Protein AF-A0A6I1NP82-F1 (afdb_monomer)

Radius of gyration: 46.39 Å; Cα contacts (8 Å, |Δi|>4): 138; chains: 1; bounding box: 68×29×127 Å

Nearest PDB structures (foldseek):
  3t4q-assembly1_A  TM=7.169E-01  e=9.293E-02  Arabidopsis thaliana
  7mjs-assembly1_L  TM=3.598E-01  e=6.626E-01  synthetic construct
  5hi5-assembly1_D  TM=3.467E-01  e=2.362E+00  Homo sapiens
  4hqq-assembly1_L  TM=3.456E-01  e=3.539E+00  Homo sapiens
  7yv7-assembly1_E  TM=3.474E-01  e=3.539E+00  Coxsackievirus A16

Foldseek 3Di:
DPDQCFKWKWKWWPLDPPDTDTPDTDPADADPDPDKDWDWDDDPSTTMIIIIGTGPSNCVVPVCVVVVVVVVVVVVVVVVVVVVVCVVVVVVVVVVVVVVVVVVVVVVVVVVVVVVVVVVVVVVVVPDDWDFDADPVRHTDDTD

Structure (mmCIF, N/CA/C/O backbone):
data_AF-A0A6I1NP82-F1
#
_entry.id   AF-A0A6I1NP82-F1
#
loop_
_atom_site.group_PDB
_atom_site.id
_atom_site.type_symbol
_atom_site.label_atom_id
_atom_site.label_alt_id
_atom_site.label_comp_id
_atom_site.label_asym_id
_atom_site.label_entity_id
_atom_site.label_seq_id
_atom_site.pdbx_PDB_ins_code
_atom_site.Cartn_x
_atom_site.Cartn_y
_atom_site.Cartn_z
_atom_site.occupancy
_atom_site.B_iso_or_equiv
_atom_site.auth_seq_id
_atom_site.auth_comp_id
_atom_site.auth_asym_id
_atom_site.auth_atom_id
_atom_site.pdbx_PDB_model_num
ATOM 1 N N . THR A 1 1 ? 22.311 19.711 -9.350 1.00 40.28 1 THR A N 1
ATOM 2 C CA . THR A 1 1 ? 21.740 18.415 -8.927 1.00 40.28 1 THR A CA 1
ATOM 3 C C . THR A 1 1 ? 21.888 17.487 -10.107 1.00 40.28 1 THR A C 1
ATOM 5 O O . THR A 1 1 ? 21.327 17.803 -11.147 1.00 40.28 1 THR A O 1
ATOM 8 N N . ALA A 1 2 ? 22.754 16.472 -10.028 1.00 44.34 2 ALA A N 1
ATOM 9 C CA . ALA A 1 2 ? 22.963 15.549 -11.144 1.00 44.34 2 ALA A CA 1
ATOM 10 C C . ALA A 1 2 ? 21.615 14.913 -11.504 1.00 44.34 2 ALA A C 1
ATOM 12 O O . ALA A 1 2 ? 20.909 14.458 -10.604 1.00 44.34 2 ALA A O 1
ATOM 13 N N . ALA A 1 3 ? 21.226 14.976 -12.778 1.00 54.34 3 ALA A N 1
ATOM 14 C CA . ALA A 1 3 ? 20.021 14.321 -13.255 1.00 54.34 3 ALA A CA 1
ATOM 15 C C . ALA A 1 3 ? 20.127 12.842 -12.873 1.00 54.34 3 ALA A C 1
ATOM 17 O O . ALA A 1 3 ? 21.075 12.166 -13.258 1.00 54.34 3 ALA A O 1
ATOM 18 N N . SER A 1 4 ? 19.226 12.370 -12.017 1.00 62.72 4 SER A N 1
ATOM 19 C CA . SER A 1 4 ? 19.204 10.972 -11.617 1.00 62.72 4 SER A CA 1
ATOM 20 C C . SER A 1 4 ? 18.904 10.157 -12.871 1.00 62.72 4 SER A C 1
ATOM 22 O O . SER A 1 4 ? 17.788 10.231 -13.389 1.00 62.72 4 SER A O 1
ATOM 24 N N . ASP A 1 5 ? 19.891 9.416 -13.374 1.00 76.25 5 ASP A N 1
ATOM 25 C CA . ASP A 1 5 ? 19.752 8.547 -14.545 1.00 76.25 5 ASP A CA 1
ATOM 26 C C . ASP A 1 5 ? 18.852 7.352 -14.199 1.00 76.25 5 ASP A C 1
ATOM 28 O O . ASP A 1 5 ? 19.289 6.227 -13.949 1.00 76.25 5 ASP A O 1
ATOM 32 N N . ASN A 1 6 ? 17.553 7.625 -14.130 1.00 82.88 6 ASN A N 1
ATOM 33 C CA . ASN A 1 6 ? 16.497 6.709 -13.714 1.00 82.88 6 ASN A CA 1
ATOM 34 C C . ASN A 1 6 ? 16.159 5.683 -14.809 1.00 82.88 6 ASN A C 1
ATOM 36 O O . ASN A 1 6 ? 15.628 4.608 -14.543 1.00 82.88 6 ASN A O 1
ATOM 40 N N . LEU A 1 7 ? 16.478 5.987 -16.061 1.00 86.50 7 LEU A N 1
ATOM 41 C CA . LEU A 1 7 ? 16.164 5.128 -17.192 1.00 86.50 7 LEU A CA 1
ATOM 42 C C . LEU A 1 7 ? 17.444 4.781 -17.925 1.00 86.50 7 LEU A C 1
ATOM 44 O O . LEU A 1 7 ? 18.258 5.656 -18.204 1.00 86.50 7 LEU A O 1
ATOM 48 N N . SER A 1 8 ? 17.597 3.502 -18.226 1.00 85.69 8 SER A N 1
ATOM 49 C CA . SER A 1 8 ? 18.592 3.008 -19.166 1.00 85.69 8 SER A CA 1
ATOM 50 C C . SER A 1 8 ? 17.962 2.923 -20.552 1.00 85.69 8 SER A C 1
ATOM 52 O O . SER A 1 8 ? 16.837 2.434 -20.700 1.00 85.69 8 SER A O 1
ATOM 54 N N . VAL A 1 9 ? 18.655 3.446 -21.556 1.00 87.00 9 VAL A N 1
ATOM 55 C CA . VAL A 1 9 ? 18.182 3.529 -22.937 1.00 87.00 9 VAL A CA 1
ATOM 56 C C . VAL A 1 9 ? 19.200 2.851 -23.835 1.00 87.00 9 VAL A C 1
ATOM 58 O O . VAL A 1 9 ? 20.385 3.175 -23.799 1.00 87.00 9 VAL A O 1
ATOM 61 N N . ARG A 1 10 ? 18.720 1.934 -24.669 1.00 87.81 10 ARG A N 1
ATOM 62 C CA . ARG A 1 10 ? 19.509 1.260 -25.694 1.00 87.81 10 ARG A CA 1
ATOM 63 C C . ARG A 1 10 ? 18.838 1.444 -27.046 1.00 87.81 10 ARG A C 1
ATOM 65 O O . ARG A 1 10 ? 17.637 1.214 -27.168 1.00 87.81 10 ARG A O 1
ATOM 72 N N . ILE A 1 11 ? 19.599 1.866 -28.047 1.00 87.00 11 ILE A N 1
ATOM 73 C CA . ILE A 1 11 ? 19.127 2.035 -29.424 1.00 87.00 11 ILE A CA 1
ATOM 74 C C . ILE A 1 11 ? 19.824 0.994 -30.289 1.00 87.00 11 ILE A C 1
ATOM 76 O O . ILE A 1 11 ? 21.053 0.922 -30.315 1.00 87.00 11 ILE A O 1
ATOM 80 N N . LEU A 1 12 ? 19.023 0.185 -30.970 1.00 86.25 12 LEU A N 1
ATOM 81 C CA . LEU A 1 12 ? 19.465 -0.868 -31.874 1.00 86.25 12 LEU A CA 1
ATOM 82 C C . LEU A 1 12 ? 19.080 -0.474 -33.297 1.00 86.25 12 LEU A C 1
ATOM 84 O O . LEU A 1 12 ? 17.931 -0.095 -33.524 1.00 86.25 12 LEU A O 1
ATOM 88 N N . ASP A 1 13 ? 20.014 -0.566 -34.236 1.00 84.56 13 ASP A N 1
ATOM 89 C CA . ASP A 1 13 ? 19.695 -0.521 -35.663 1.00 84.56 13 ASP A CA 1
ATOM 90 C C . ASP A 1 13 ? 19.218 -1.920 -36.096 1.00 84.56 13 ASP A C 1
ATOM 92 O O . ASP A 1 13 ? 19.911 -2.916 -35.879 1.00 84.56 13 ASP A O 1
ATOM 96 N N . LEU A 1 14 ? 18.003 -2.001 -36.638 1.00 80.38 14 LEU A N 1
ATOM 97 C CA . LEU A 1 14 ? 17.375 -3.217 -37.163 1.00 80.38 14 LEU A CA 1
ATOM 98 C C . LEU A 1 14 ? 17.435 -3.295 -38.695 1.00 80.38 14 LEU A C 1
ATOM 100 O O . LEU A 1 14 ? 16.871 -4.215 -39.281 1.00 80.38 14 LEU A O 1
ATOM 104 N N . SER A 1 15 ? 18.083 -2.337 -39.357 1.00 72.56 15 SER A N 1
ATOM 105 C CA . SER A 1 15 ? 18.060 -2.214 -40.822 1.00 72.56 15 SER A CA 1
ATOM 106 C C . SER A 1 15 ? 18.890 -3.283 -41.541 1.00 72.56 15 SER A C 1
ATOM 108 O O . SER A 1 15 ? 18.764 -3.440 -42.753 1.00 72.56 15 SER A O 1
ATOM 110 N N . VAL A 1 16 ? 19.746 -4.013 -40.818 1.00 67.50 16 VAL A N 1
ATOM 111 C CA . VAL A 1 16 ? 20.589 -5.089 -41.359 1.00 67.50 16 VAL A CA 1
ATOM 112 C C . VAL A 1 16 ? 20.087 -6.434 -40.834 1.00 67.50 16 VAL A C 1
ATOM 114 O O . VAL A 1 16 ? 20.178 -6.722 -39.639 1.00 67.50 16 VAL A O 1
ATOM 117 N N . GLU A 1 17 ? 19.570 -7.283 -41.728 1.00 59.75 17 GLU A N 1
ATOM 118 C CA . GLU A 1 17 ? 19.107 -8.626 -41.366 1.00 59.75 17 GLU A CA 1
ATOM 119 C C . GLU A 1 17 ? 20.240 -9.435 -40.711 1.00 59.75 17 GLU A C 1
ATOM 121 O O . GLU A 1 17 ? 21.270 -9.727 -41.317 1.00 59.75 17 GLU A O 1
ATOM 126 N N . GLY A 1 18 ? 20.046 -9.791 -39.438 1.00 63.28 18 GLY A N 1
ATOM 127 C CA . GLY A 1 18 ? 20.967 -10.635 -38.673 1.00 63.28 18 GLY A CA 1
ATOM 128 C C . GLY A 1 18 ? 22.050 -9.900 -37.873 1.00 63.28 18 GLY A C 1
ATO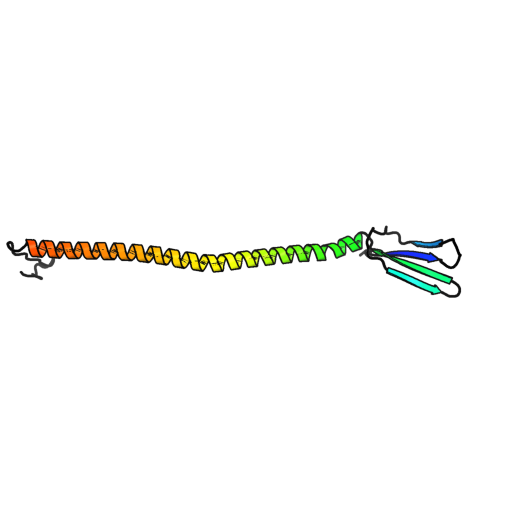M 129 O O . GLY A 1 18 ? 22.696 -10.544 -37.047 1.00 63.28 18 GLY A O 1
ATOM 130 N N . GLN A 1 19 ? 22.219 -8.580 -38.025 1.00 60.12 19 GLN A N 1
ATOM 131 C CA . GLN A 1 19 ? 23.171 -7.787 -37.231 1.00 60.12 19 GLN A CA 1
ATOM 132 C C . GLN A 1 19 ? 22.468 -6.601 -36.568 1.00 60.12 19 GLN A C 1
ATOM 134 O O . GLN A 1 19 ? 22.254 -5.559 -37.174 1.00 60.12 19 GLN A O 1
ATOM 139 N N . HIS A 1 20 ? 22.111 -6.777 -35.295 1.00 68.25 20 HIS A N 1
ATOM 140 C CA . HIS A 1 20 ? 21.557 -5.704 -34.474 1.00 68.25 20 HIS A CA 1
ATOM 141 C C . HIS A 1 20 ? 22.719 -4.863 -33.937 1.00 68.25 20 HIS A C 1
ATOM 143 O O . HIS A 1 20 ? 23.328 -5.221 -32.924 1.00 68.25 20 HIS A O 1
ATOM 149 N N . GLU A 1 21 ? 23.066 -3.779 -34.625 1.00 75.69 21 GLU A N 1
ATOM 150 C CA . GLU A 1 21 ? 24.152 -2.896 -34.195 1.00 75.69 21 GLU A CA 1
ATOM 151 C C . GLU A 1 21 ? 23.668 -1.982 -33.059 1.00 75.69 21 GLU A C 1
ATOM 153 O O . GLU A 1 21 ? 22.624 -1.331 -33.155 1.00 75.69 21 GLU A O 1
ATOM 158 N N . VAL A 1 22 ? 24.408 -1.953 -31.946 1.00 79.00 22 VAL A N 1
ATOM 159 C CA . VAL A 1 22 ? 24.109 -1.053 -30.824 1.00 79.00 22 VAL A CA 1
ATOM 160 C C . VAL A 1 22 ? 24.614 0.335 -31.186 1.00 79.00 22 VAL A C 1
ATOM 162 O O . VAL A 1 22 ? 25.806 0.607 -31.106 1.00 79.00 22 VAL A O 1
ATOM 165 N N . MET A 1 23 ? 23.695 1.219 -31.562 1.00 81.12 23 MET A N 1
ATOM 166 C CA . MET A 1 23 ? 24.026 2.597 -31.920 1.00 81.12 23 MET A CA 1
ATOM 167 C C . MET A 1 23 ? 24.231 3.474 -30.679 1.00 81.12 23 MET A C 1
ATOM 169 O O . MET A 1 23 ? 25.020 4.416 -30.694 1.00 81.12 23 MET A O 1
ATOM 173 N N . TYR A 1 24 ? 23.507 3.178 -29.598 1.00 83.81 24 TYR A N 1
ATOM 174 C CA . TYR A 1 24 ? 23.618 3.907 -28.340 1.00 83.81 24 TYR A CA 1
ATOM 175 C C . TYR A 1 24 ? 23.266 3.011 -27.156 1.00 83.81 24 TYR A C 1
ATOM 177 O O . TYR A 1 24 ? 22.288 2.262 -27.205 1.00 83.81 24 TYR A O 1
ATOM 185 N N . GLU A 1 25 ? 24.025 3.145 -26.075 1.00 84.19 25 GLU A N 1
ATOM 186 C CA . GLU A 1 25 ? 23.726 2.565 -24.772 1.00 84.19 25 GLU A CA 1
ATOM 187 C C . GLU A 1 25 ? 24.040 3.603 -23.693 1.00 84.19 25 GLU A C 1
ATOM 189 O O . GLU A 1 25 ? 25.104 4.227 -23.694 1.00 84.19 25 GLU A O 1
ATOM 194 N N . SER A 1 26 ? 23.083 3.831 -22.800 1.00 84.06 26 SER A N 1
ATOM 195 C CA . SER A 1 26 ? 23.270 4.715 -21.657 1.00 84.06 26 SER A CA 1
ATOM 196 C C . SER A 1 26 ? 24.271 4.116 -20.661 1.00 84.06 26 SER A C 1
ATOM 198 O O . SER A 1 26 ? 24.357 2.905 -20.484 1.00 84.06 26 SER A O 1
ATOM 200 N N . SER A 1 27 ? 25.019 4.972 -19.964 1.00 83.44 27 SER A N 1
ATOM 201 C CA . SER A 1 27 ? 26.069 4.560 -19.017 1.00 83.44 27 SER A CA 1
ATOM 202 C C . SER A 1 27 ? 25.539 3.879 -17.749 1.00 83.44 27 SER A C 1
ATOM 204 O O . SER A 1 27 ? 26.307 3.255 -17.014 1.00 83.44 27 SER A O 1
ATOM 206 N N . ASN A 1 28 ? 24.242 4.000 -17.461 1.00 82.88 28 ASN A N 1
ATOM 207 C CA . ASN A 1 28 ? 23.604 3.365 -16.319 1.00 82.88 28 ASN A CA 1
ATOM 208 C C . ASN A 1 28 ? 23.170 1.924 -16.654 1.00 82.88 28 ASN A C 1
ATOM 210 O O . ASN A 1 28 ? 22.421 1.698 -17.608 1.00 82.88 28 ASN A O 1
ATOM 214 N N . PRO A 1 29 ? 23.575 0.928 -15.847 1.00 81.50 29 PRO A N 1
ATOM 215 C CA . PRO A 1 29 ? 23.232 -0.454 -16.131 1.00 81.50 29 PRO A CA 1
ATOM 216 C C . PRO A 1 29 ? 21.714 -0.680 -15.996 1.00 81.50 29 PRO A C 1
ATOM 218 O O . PRO A 1 29 ? 21.105 -0.232 -15.011 1.00 81.50 29 PRO A O 1
ATOM 221 N N . PRO A 1 30 ? 21.086 -1.395 -16.947 1.00 82.88 30 PRO A N 1
ATOM 222 C CA . PRO A 1 30 ? 19.685 -1.777 -16.844 1.00 82.88 30 PRO A CA 1
ATOM 223 C C . PRO A 1 30 ? 19.489 -2.779 -15.706 1.00 82.88 30 PRO A C 1
ATOM 225 O O . PRO A 1 30 ? 20.260 -3.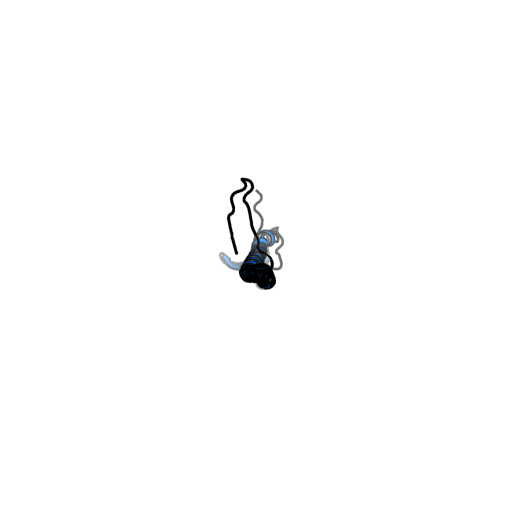729 -15.558 1.00 82.88 30 PRO A O 1
ATOM 228 N N . VAL A 1 31 ? 18.406 -2.635 -14.941 1.00 85.38 31 VAL A N 1
ATOM 229 C CA . VAL A 1 31 ? 18.016 -3.653 -13.956 1.00 85.38 31 VAL A CA 1
ATOM 230 C C . VAL A 1 31 ? 17.122 -4.710 -14.609 1.00 85.38 31 VAL A C 1
ATOM 232 O O . VAL A 1 31 ? 16.395 -4.461 -15.581 1.00 85.38 31 VAL A O 1
ATOM 235 N N . THR A 1 32 ? 17.189 -5.939 -14.101 1.00 79.56 32 THR A N 1
ATOM 236 C CA . THR A 1 32 ? 16.233 -7.003 -14.407 1.00 79.56 32 THR A CA 1
ATOM 237 C C . THR A 1 32 ? 14.867 -6.632 -13.827 1.00 79.56 32 THR A C 1
ATOM 239 O O . THR A 1 32 ? 14.626 -6.694 -12.626 1.00 79.56 32 THR A O 1
ATOM 242 N N . SER A 1 33 ? 13.960 -6.189 -14.692 1.00 79.62 33 SER A N 1
ATOM 243 C CA . SER A 1 33 ? 12.587 -5.841 -14.336 1.00 79.62 33 SER A CA 1
ATOM 244 C C . SER A 1 33 ? 11.655 -6.251 -15.469 1.00 79.62 33 SER A C 1
ATOM 246 O O . SER A 1 33 ? 12.048 -6.228 -16.634 1.00 79.62 33 SER A O 1
ATOM 248 N N . HIS A 1 34 ? 10.412 -6.588 -15.127 1.00 81.31 34 HIS A N 1
ATOM 249 C CA . HIS A 1 34 ? 9.341 -6.791 -16.106 1.00 81.31 34 HIS A CA 1
ATOM 250 C C . HIS A 1 34 ? 8.914 -5.480 -16.783 1.00 81.31 34 HIS A C 1
ATOM 252 O O . HIS A 1 34 ? 8.257 -5.504 -17.821 1.00 81.31 34 HIS A O 1
ATOM 258 N N . LEU A 1 35 ? 9.290 -4.332 -16.210 1.00 81.56 35 LEU A N 1
ATOM 259 C CA . LEU A 1 35 ? 9.048 -3.026 -16.802 1.00 81.56 35 LEU A CA 1
ATOM 260 C C . LEU A 1 35 ? 10.050 -2.795 -17.934 1.00 81.56 35 LEU A C 1
ATOM 262 O O . LEU A 1 35 ? 11.244 -2.612 -17.704 1.00 81.56 35 LEU A O 1
ATOM 266 N N . SER A 1 36 ? 9.552 -2.794 -19.164 1.00 85.31 36 SER A N 1
ATOM 267 C CA . SER A 1 36 ? 10.310 -2.395 -20.344 1.00 85.31 36 SER A CA 1
ATOM 268 C C . SER A 1 36 ? 9.380 -1.683 -21.317 1.00 85.31 36 SER A C 1
ATOM 270 O O . SER A 1 36 ? 8.207 -2.033 -21.435 1.00 85.31 36 SER A O 1
ATOM 272 N N . ALA A 1 37 ? 9.895 -0.663 -21.994 1.00 85.88 37 ALA A N 1
ATOM 273 C CA . ALA A 1 37 ? 9.196 -0.007 -23.086 1.00 85.88 37 ALA A CA 1
ATOM 274 C C . ALA A 1 37 ? 10.075 -0.108 -24.328 1.00 85.88 37 ALA A C 1
ATOM 276 O O . ALA A 1 37 ? 11.215 0.352 -24.325 1.00 85.88 37 ALA A O 1
ATOM 277 N N . SER A 1 38 ? 9.555 -0.727 -25.384 1.00 88.19 38 SER A N 1
ATOM 278 C CA . SER A 1 38 ? 10.232 -0.793 -26.674 1.00 88.19 38 SER A CA 1
ATOM 279 C C . SER A 1 38 ? 9.424 -0.025 -27.703 1.00 88.19 38 SER A C 1
ATOM 281 O O . SER A 1 38 ? 8.206 -0.187 -27.790 1.00 88.19 38 SER A O 1
ATOM 283 N N . ARG A 1 39 ? 10.097 0.823 -28.477 1.00 88.06 39 ARG A N 1
ATOM 284 C CA . ARG A 1 39 ? 9.483 1.567 -29.569 1.00 88.06 39 ARG A CA 1
ATOM 285 C C . ARG A 1 39 ? 10.317 1.420 -30.828 1.00 88.06 39 ARG A C 1
ATOM 287 O O . ARG A 1 39 ? 11.527 1.618 -30.793 1.00 88.06 39 ARG A O 1
ATOM 294 N N . LEU A 1 40 ? 9.644 1.110 -31.930 1.00 89.00 40 LEU A N 1
ATOM 295 C CA . LEU A 1 40 ? 10.232 1.161 -33.261 1.00 89.00 40 LEU A CA 1
ATOM 296 C C . LEU A 1 40 ? 10.138 2.592 -33.790 1.00 89.00 40 LEU A C 1
ATOM 298 O O . LEU A 1 40 ? 9.072 3.210 -33.749 1.00 89.00 40 LEU A O 1
ATOM 302 N N . LEU A 1 41 ? 11.260 3.122 -34.252 1.00 86.62 41 LEU A N 1
ATOM 303 C CA . LEU A 1 41 ? 11.390 4.429 -34.865 1.00 86.62 41 LEU A CA 1
ATOM 304 C C . LEU A 1 41 ? 11.904 4.241 -36.291 1.00 86.62 41 LEU A C 1
ATOM 306 O O . LEU A 1 41 ? 13.016 3.768 -36.500 1.00 86.62 41 LEU A O 1
ATOM 310 N N . ARG A 1 42 ? 11.082 4.631 -37.266 1.00 85.94 42 ARG A N 1
ATOM 311 C CA . ARG A 1 42 ? 11.452 4.679 -38.683 1.00 85.94 42 ARG A CA 1
ATOM 312 C C . ARG A 1 42 ? 12.112 6.028 -38.955 1.00 85.94 42 ARG A C 1
ATOM 314 O O . ARG A 1 42 ? 11.432 7.051 -38.867 1.00 85.94 42 ARG A O 1
ATOM 321 N N . LEU A 1 43 ? 13.410 6.050 -39.236 1.00 82.12 43 LEU A N 1
ATOM 322 C CA . LEU A 1 43 ? 14.126 7.268 -39.619 1.00 82.12 43 LEU A CA 1
ATOM 323 C C . LEU A 1 43 ? 14.735 7.056 -41.002 1.00 82.12 43 LEU A C 1
ATOM 325 O O . LEU A 1 43 ? 15.656 6.259 -41.158 1.00 82.12 43 LEU A O 1
ATOM 329 N N . ALA A 1 44 ? 14.231 7.799 -41.991 1.00 84.81 44 ALA A N 1
ATOM 330 C CA . ALA A 1 44 ? 14.588 7.620 -43.399 1.00 84.81 44 ALA A CA 1
ATOM 331 C C . ALA A 1 44 ? 14.412 6.148 -43.833 1.00 84.81 44 ALA A C 1
ATOM 333 O O . ALA A 1 44 ? 13.326 5.600 -43.648 1.00 84.81 44 ALA A O 1
ATOM 334 N N . ASP A 1 45 ? 15.468 5.519 -44.349 1.00 82.00 45 ASP A N 1
ATOM 335 C CA . ASP A 1 45 ? 15.477 4.118 -44.798 1.00 82.00 45 ASP A CA 1
ATOM 336 C C . ASP A 1 45 ? 15.869 3.122 -43.694 1.00 82.00 45 ASP A C 1
ATOM 338 O O . ASP A 1 45 ? 16.221 1.980 -43.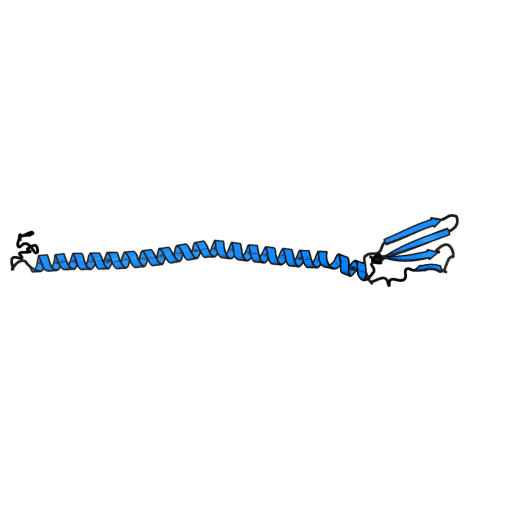988 1.00 82.00 45 ASP A O 1
ATOM 342 N N . ARG A 1 46 ? 15.865 3.548 -42.423 1.00 81.81 46 ARG A N 1
ATOM 343 C CA . ARG A 1 46 ? 16.338 2.727 -41.306 1.00 81.81 46 ARG A CA 1
ATOM 344 C C . ARG A 1 46 ? 15.303 2.514 -40.213 1.00 81.81 46 ARG A C 1
ATOM 346 O O . ARG A 1 46 ? 14.556 3.422 -39.828 1.00 81.81 46 ARG A O 1
ATOM 353 N N . ASP A 1 47 ? 15.328 1.300 -39.679 1.00 85.00 47 ASP A N 1
ATOM 354 C CA . ASP A 1 47 ? 14.461 0.837 -38.605 1.00 85.00 47 ASP A CA 1
ATOM 355 C C . ASP A 1 47 ? 15.264 0.804 -37.316 1.00 85.00 47 ASP A C 1
ATOM 357 O O . ASP A 1 47 ? 16.136 -0.037 -37.139 1.00 85.00 47 ASP A O 1
ATOM 361 N N . TYR A 1 48 ? 14.957 1.701 -36.388 1.00 86.50 48 TYR A N 1
ATOM 362 C CA . TYR A 1 48 ? 15.600 1.727 -35.082 1.00 86.50 48 TYR A CA 1
ATOM 363 C C . TYR A 1 48 ? 14.668 1.173 -34.018 1.00 86.50 48 TYR A C 1
ATOM 365 O O . TYR A 1 48 ? 13.502 1.556 -33.932 1.00 86.50 48 TYR A O 1
ATOM 373 N N . GLN A 1 49 ? 15.182 0.316 -33.145 1.00 88.12 49 GLN A N 1
ATOM 374 C CA . GLN A 1 49 ? 14.484 -0.090 -31.936 1.00 88.12 49 GLN A CA 1
ATOM 375 C C . GLN A 1 49 ? 15.082 0.624 -30.734 1.00 88.12 49 GLN A C 1
ATOM 377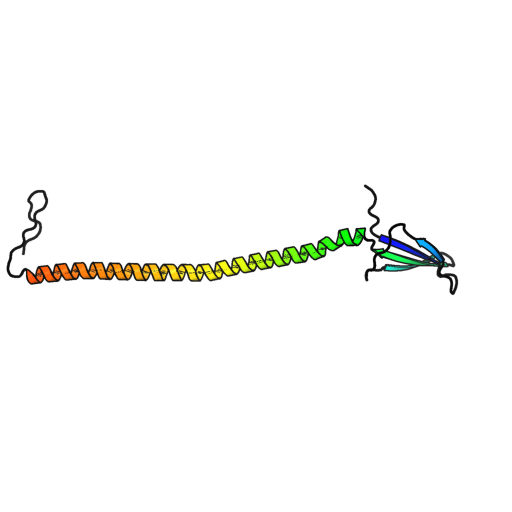 O O . GLN A 1 49 ? 16.215 0.372 -30.332 1.00 88.12 49 GLN A O 1
ATOM 382 N N . VAL A 1 50 ? 14.282 1.488 -30.120 1.00 88.94 50 VAL A N 1
ATOM 383 C CA . VAL A 1 50 ? 14.615 2.119 -28.848 1.00 88.94 50 VAL A CA 1
ATOM 384 C C . VAL A 1 50 ? 14.038 1.257 -27.735 1.00 88.94 50 VAL A C 1
ATOM 386 O O . VAL A 1 50 ? 12.826 1.059 -27.648 1.00 88.94 50 VAL A O 1
ATOM 389 N N . GLN A 1 51 ? 14.910 0.721 -26.893 1.00 87.50 51 GLN A N 1
ATOM 390 C CA . GLN A 1 51 ? 14.566 -0.042 -25.703 1.00 87.50 51 GLN A CA 1
ATOM 391 C C . GLN A 1 51 ? 14.860 0.805 -24.469 1.00 87.50 51 GLN A C 1
ATOM 393 O O . GLN A 1 51 ? 15.981 1.266 -24.267 1.00 87.50 51 GLN A O 1
ATOM 398 N N . ILE A 1 52 ? 13.849 0.997 -23.631 1.00 88.00 52 ILE A N 1
ATOM 399 C CA . ILE A 1 52 ? 13.943 1.731 -22.374 1.00 88.00 52 ILE A CA 1
ATOM 400 C C . ILE A 1 52 ? 13.694 0.742 -21.241 1.00 88.00 52 ILE A C 1
ATOM 402 O O . ILE A 1 52 ? 12.669 0.052 -21.211 1.00 88.00 52 ILE A O 1
ATOM 406 N N . ARG A 1 53 ? 14.637 0.671 -20.305 1.00 88.69 53 ARG A N 1
ATOM 407 C CA . ARG A 1 53 ? 14.583 -0.198 -19.126 1.00 88.69 53 ARG A CA 1
ATOM 408 C C . ARG A 1 53 ? 14.859 0.618 -17.862 1.00 88.69 53 ARG A C 1
ATOM 410 O O . ARG A 1 53 ? 15.632 1.574 -17.920 1.00 88.69 53 ARG A O 1
ATOM 417 N N . PRO A 1 54 ? 14.259 0.277 -16.714 1.00 89.19 54 PRO A N 1
ATOM 418 C CA . PRO A 1 54 ? 14.526 0.981 -15.468 1.00 89.19 54 PRO A CA 1
ATOM 419 C C . PRO A 1 54 ? 15.968 0.748 -15.007 1.00 89.19 54 PRO A C 1
ATOM 421 O O . PRO A 1 54 ? 16.500 -0.360 -15.123 1.00 89.19 54 PRO A O 1
ATOM 424 N N . SER A 1 55 ? 16.580 1.790 -14.450 1.00 87.44 55 SER A N 1
ATOM 425 C CA . SER A 1 55 ? 17.861 1.689 -13.752 1.00 87.44 55 SER A CA 1
ATOM 426 C C . SER A 1 55 ? 17.659 1.381 -12.262 1.00 87.44 55 SER A C 1
ATOM 428 O O . SER A 1 55 ? 16.540 1.415 -11.735 1.00 87.44 55 SER A O 1
ATOM 430 N N . ALA A 1 56 ? 18.756 1.117 -11.547 1.00 83.75 56 ALA A N 1
ATOM 431 C CA . ALA A 1 56 ? 18.719 0.907 -10.098 1.00 83.75 56 ALA A CA 1
ATOM 432 C C . ALA A 1 56 ? 18.190 2.139 -9.342 1.00 83.75 56 ALA A C 1
ATOM 434 O O . ALA A 1 56 ? 17.461 1.992 -8.360 1.00 83.75 56 ALA A O 1
ATOM 435 N N . ALA A 1 57 ? 18.488 3.348 -9.834 1.00 83.50 57 ALA A N 1
ATOM 436 C CA . ALA A 1 57 ? 18.010 4.597 -9.246 1.00 83.50 57 ALA A CA 1
ATOM 437 C C . ALA A 1 57 ? 16.480 4.725 -9.326 1.00 83.50 57 ALA A C 1
ATOM 439 O O . ALA A 1 57 ? 15.844 5.130 -8.353 1.00 83.50 57 ALA A O 1
ATOM 440 N N . PHE A 1 58 ? 15.870 4.295 -10.436 1.00 83.62 58 PHE A N 1
ATOM 441 C CA . PHE A 1 58 ? 14.413 4.306 -10.592 1.00 83.62 58 PHE A CA 1
ATOM 442 C C . PHE A 1 58 ? 13.716 3.325 -9.660 1.00 83.62 58 PHE A C 1
ATOM 444 O O . PHE A 1 58 ? 12.717 3.680 -9.035 1.00 83.62 58 PHE A O 1
ATOM 451 N N . LEU A 1 59 ? 14.251 2.109 -9.514 1.00 81.38 59 LEU A N 1
ATOM 452 C CA . LEU A 1 59 ? 13.691 1.161 -8.554 1.00 81.38 59 LEU A CA 1
ATOM 453 C C . LEU A 1 59 ? 13.823 1.684 -7.126 1.00 81.38 59 LEU A C 1
ATOM 455 O O . LEU A 1 59 ? 12.860 1.600 -6.376 1.00 81.38 59 LEU A O 1
ATOM 459 N N . HIS A 1 60 ? 14.952 2.289 -6.754 1.00 80.44 60 HIS A N 1
ATOM 460 C CA . HIS A 1 60 ? 15.097 2.858 -5.416 1.00 80.44 60 HIS A CA 1
ATOM 461 C C . HIS A 1 60 ? 14.130 4.028 -5.171 1.00 80.44 60 HIS A C 1
ATOM 463 O O . HIS A 1 60 ? 13.501 4.090 -4.117 1.00 80.44 60 HIS A O 1
ATOM 469 N N . ALA A 1 61 ? 13.927 4.906 -6.155 1.00 78.31 61 ALA A N 1
ATOM 470 C CA . ALA A 1 61 ? 12.970 6.005 -6.040 1.00 78.31 61 ALA A CA 1
ATOM 471 C C . ALA A 1 61 ? 11.509 5.521 -5.954 1.00 78.31 61 ALA A C 1
ATOM 473 O O . ALA A 1 61 ? 10.714 6.104 -5.220 1.00 78.31 61 ALA A O 1
ATOM 474 N N . ASN A 1 62 ? 11.154 4.445 -6.667 1.00 76.88 62 ASN A N 1
ATOM 475 C CA . ASN A 1 62 ? 9.769 3.977 -6.776 1.00 76.88 62 ASN A CA 1
ATOM 476 C C . ASN A 1 62 ? 9.400 2.841 -5.794 1.00 76.88 62 ASN A C 1
ATOM 478 O O . ASN A 1 62 ? 8.221 2.655 -5.498 1.00 76.88 62 ASN A O 1
ATOM 482 N N . HIS A 1 63 ? 10.363 2.078 -5.251 1.00 73.19 63 HIS A N 1
ATOM 483 C CA . HIS A 1 63 ? 10.073 0.983 -4.304 1.00 73.19 63 HIS A CA 1
ATOM 484 C C . HIS A 1 63 ? 9.464 1.487 -2.987 1.00 73.19 63 HIS A C 1
ATOM 486 O O . HIS A 1 63 ? 8.638 0.800 -2.384 1.00 73.19 63 HIS A O 1
ATOM 492 N N . SER A 1 64 ? 9.820 2.708 -2.575 1.00 66.88 64 SER A N 1
ATOM 493 C CA . SER A 1 64 ? 9.314 3.349 -1.360 1.00 66.88 64 SER A CA 1
ATOM 494 C C . SER A 1 64 ? 7.789 3.464 -1.361 1.00 66.88 64 SER A C 1
ATOM 496 O O . SER A 1 64 ? 7.172 3.386 -0.301 1.00 66.88 64 SER A O 1
ATOM 498 N N . SER A 1 65 ? 7.159 3.580 -2.533 1.00 74.00 65 SER A N 1
ATOM 499 C CA . SER A 1 65 ? 5.703 3.689 -2.653 1.00 74.00 65 SER A CA 1
ATOM 500 C C . SER A 1 65 ? 4.976 2.407 -2.237 1.00 74.00 65 SER A C 1
ATOM 502 O O . SER A 1 65 ? 3.990 2.486 -1.510 1.00 74.00 65 SER A O 1
ATOM 504 N N . LEU A 1 66 ? 5.465 1.224 -2.633 1.00 75.19 66 LEU A N 1
ATOM 505 C CA . LEU A 1 66 ? 4.824 -0.052 -2.276 1.00 75.19 66 LEU A CA 1
ATOM 506 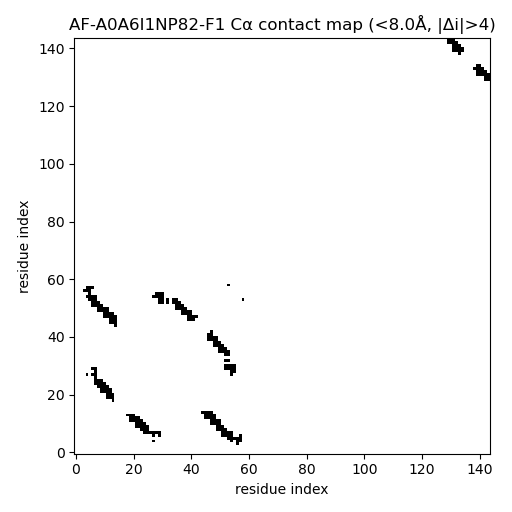C C . LEU A 1 66 ? 5.019 -0.387 -0.794 1.00 75.19 66 LEU A C 1
ATOM 508 O O . LEU A 1 66 ? 4.058 -0.738 -0.110 1.00 75.19 66 LEU A O 1
ATOM 512 N N . THR A 1 67 ? 6.238 -0.221 -0.276 1.00 82.00 67 THR A N 1
ATOM 513 C CA . THR A 1 67 ? 6.533 -0.450 1.147 1.00 82.00 67 THR A CA 1
ATOM 514 C C . THR A 1 67 ? 5.741 0.509 2.037 1.00 82.00 67 THR A C 1
ATOM 516 O O . THR A 1 67 ? 5.177 0.089 3.046 1.00 82.00 67 THR A O 1
ATOM 519 N N . SER A 1 68 ? 5.626 1.781 1.638 1.00 82.81 68 SER A N 1
ATOM 520 C CA . SER A 1 68 ? 4.839 2.785 2.365 1.00 82.81 68 SER A CA 1
ATOM 521 C C . SER A 1 68 ? 3.355 2.414 2.445 1.00 82.81 68 SER A C 1
ATOM 523 O O . SER A 1 68 ? 2.768 2.495 3.522 1.00 82.81 68 SER A O 1
ATOM 525 N N . LEU A 1 69 ? 2.757 1.916 1.355 1.00 89.06 69 LEU A N 1
ATOM 526 C CA . LEU A 1 69 ? 1.361 1.458 1.357 1.00 89.06 69 LEU A CA 1
ATOM 527 C C . LEU A 1 69 ? 1.127 0.295 2.334 1.00 89.06 69 LEU A C 1
ATOM 529 O O . LEU A 1 69 ? 0.131 0.296 3.058 1.00 89.06 69 LEU A O 1
ATOM 533 N N . VAL A 1 70 ? 2.050 -0.669 2.401 1.00 92.50 70 VAL A N 1
ATOM 534 C CA . VAL A 1 70 ? 1.964 -1.803 3.341 1.00 92.50 70 VAL A CA 1
ATOM 535 C C . VAL A 1 70 ? 2.123 -1.339 4.793 1.00 92.50 70 VAL A C 1
ATOM 537 O O . VAL A 1 70 ? 1.363 -1.762 5.668 1.00 92.50 70 VAL A O 1
ATOM 540 N N . ILE A 1 71 ? 3.067 -0.432 5.063 1.00 93.25 71 ILE A N 1
ATOM 541 C CA . ILE A 1 71 ? 3.260 0.147 6.400 1.00 93.25 71 ILE A CA 1
ATOM 542 C C . ILE A 1 71 ? 2.007 0.921 6.825 1.00 93.25 71 ILE A C 1
ATOM 544 O O . ILE A 1 71 ? 1.498 0.708 7.924 1.00 93.25 71 ILE A O 1
ATOM 548 N N . LEU A 1 72 ? 1.455 1.759 5.947 1.00 94.88 72 LEU A N 1
ATOM 549 C CA . LEU A 1 72 ? 0.256 2.541 6.239 1.00 94.88 72 LEU A CA 1
ATOM 550 C C . LEU A 1 72 ? -0.966 1.645 6.479 1.00 94.88 72 LEU A C 1
ATOM 552 O O . LEU A 1 72 ? -1.696 1.849 7.447 1.00 94.88 72 LEU A O 1
ATOM 556 N N . GLY A 1 73 ? -1.174 0.629 5.638 1.00 96.31 73 GLY A N 1
ATOM 557 C CA . GLY A 1 73 ? -2.280 -0.318 5.782 1.00 96.31 73 GLY A CA 1
ATOM 558 C C . GLY A 1 73 ? -2.185 -1.162 7.056 1.00 96.31 73 GLY A C 1
ATOM 559 O O . GLY A 1 73 ? -3.192 -1.364 7.740 1.00 96.31 73 GLY A O 1
ATOM 560 N N . SER A 1 74 ? -0.980 -1.613 7.418 1.00 97.12 74 SER A N 1
ATOM 561 C CA . SER A 1 74 ? -0.761 -2.364 8.660 1.00 97.12 74 SER A CA 1
ATOM 562 C C . SER A 1 74 ? -0.972 -1.490 9.899 1.00 97.12 74 SER A C 1
ATOM 564 O O . SER A 1 74 ? -1.684 -1.901 10.816 1.00 97.12 74 SER A O 1
ATOM 566 N N . LEU A 1 75 ? -0.462 -0.254 9.895 1.00 98.00 75 LEU A N 1
ATOM 567 C CA . LEU A 1 75 ? -0.694 0.717 10.964 1.00 98.00 75 LEU A CA 1
ATOM 568 C C . LEU A 1 75 ? -2.187 1.034 11.122 1.00 98.00 75 LEU A C 1
ATOM 570 O O . LEU A 1 75 ? -2.706 1.001 12.237 1.00 98.00 75 LEU A O 1
ATOM 574 N N . LEU A 1 76 ? -2.898 1.280 10.018 1.00 98.00 76 LEU A N 1
ATOM 575 C CA . LEU A 1 76 ? -4.338 1.540 10.037 1.00 98.00 76 LEU A CA 1
ATOM 576 C C . LEU A 1 76 ? -5.122 0.345 10.598 1.00 98.00 76 LEU A C 1
ATOM 578 O O . LEU A 1 76 ? -6.024 0.527 11.414 1.00 98.00 76 LEU A O 1
ATOM 582 N N . SER A 1 77 ? -4.749 -0.875 10.210 1.00 98.31 77 SER A N 1
ATOM 583 C CA . SER A 1 77 ? -5.375 -2.105 10.709 1.00 98.31 77 SER A CA 1
ATOM 584 C C . SER A 1 77 ? -5.134 -2.304 12.208 1.00 98.31 77 SER A C 1
ATOM 586 O O . SER A 1 77 ? -6.050 -2.699 12.928 1.00 98.31 77 SER A O 1
ATOM 588 N N . LEU A 1 78 ? -3.933 -1.987 12.705 1.00 97.88 78 LEU A N 1
ATOM 589 C CA . LEU A 1 78 ? -3.619 -2.019 14.136 1.00 97.88 78 LEU A CA 1
ATOM 590 C C . LEU A 1 78 ? -4.425 -0.984 14.922 1.00 97.88 78 LEU A C 1
ATOM 592 O O . LEU A 1 78 ? -4.980 -1.318 15.966 1.00 97.88 78 LEU A O 1
ATOM 596 N N . LEU A 1 79 ? -4.533 0.246 14.415 1.00 97.88 79 LEU A N 1
ATOM 597 C CA . LEU A 1 79 ? -5.343 1.294 15.039 1.00 97.88 79 LEU A CA 1
ATOM 598 C C . LEU A 1 79 ? -6.823 0.908 15.080 1.00 97.88 79 LEU A C 1
ATOM 600 O O . LEU A 1 79 ? -7.469 1.072 16.113 1.00 97.88 79 LEU A O 1
ATOM 604 N N . LEU A 1 80 ? -7.346 0.350 13.987 1.00 97.44 80 LEU A N 1
ATOM 605 C CA . LEU A 1 80 ? -8.717 -0.146 13.928 1.00 97.44 80 LEU A CA 1
ATOM 606 C C . LEU A 1 80 ? -8.935 -1.301 14.914 1.00 97.44 80 LEU A C 1
ATOM 608 O O . LEU A 1 80 ? -9.916 -1.299 15.653 1.00 97.44 80 LEU A O 1
ATOM 612 N N . SER A 1 81 ? -8.006 -2.258 14.965 1.00 97.38 81 SER A N 1
ATOM 613 C CA . SER A 1 81 ? -8.036 -3.368 15.922 1.00 97.38 81 SER A CA 1
ATOM 614 C C . SER A 1 81 ? -8.027 -2.864 17.369 1.00 97.38 81 SER A C 1
ATOM 616 O O . SER A 1 81 ? -8.865 -3.270 18.172 1.00 97.38 81 SER A O 1
ATOM 618 N N . ALA A 1 82 ? -7.156 -1.905 17.695 1.00 95.69 82 ALA A N 1
ATOM 619 C CA . ALA A 1 82 ? -7.103 -1.277 19.011 1.00 95.69 82 ALA A CA 1
ATOM 620 C C . ALA A 1 82 ? -8.402 -0.523 19.348 1.00 95.69 82 ALA A C 1
ATOM 622 O O . ALA A 1 82 ? -8.912 -0.641 20.462 1.00 95.69 82 ALA A O 1
ATOM 623 N N . LEU A 1 83 ? -8.977 0.210 18.390 1.00 94.38 83 LEU A N 1
ATOM 624 C CA . LEU A 1 83 ? -10.248 0.913 18.561 1.00 94.38 83 LEU A CA 1
ATOM 625 C C . LEU A 1 83 ? -11.395 -0.062 18.857 1.00 94.38 83 LEU A C 1
ATOM 627 O O . LEU A 1 83 ? -12.150 0.141 19.809 1.00 94.38 83 LEU A O 1
ATOM 631 N N . LEU A 1 84 ? -11.504 -1.140 18.076 1.00 93.44 84 LEU A N 1
ATOM 632 C CA . LEU A 1 84 ? -12.496 -2.192 18.292 1.00 93.44 84 LEU A CA 1
ATOM 633 C C . LEU A 1 84 ? -12.290 -2.883 19.641 1.00 93.44 84 LEU A C 1
ATOM 635 O O . LEU A 1 84 ? -13.255 -3.103 20.373 1.00 93.44 84 LEU A O 1
ATOM 639 N N . TYR A 1 85 ? -11.038 -3.164 20.006 1.00 90.62 85 TYR A N 1
ATOM 640 C CA . TYR A 1 85 ? -10.694 -3.721 21.309 1.00 90.62 85 TYR A CA 1
ATOM 641 C C . TYR A 1 85 ? -11.176 -2.819 22.448 1.00 90.62 85 TYR A C 1
ATOM 643 O O . TYR A 1 85 ? -11.793 -3.306 23.396 1.00 90.62 85 TYR A O 1
ATOM 651 N N . VAL A 1 86 ? -10.955 -1.504 22.348 1.00 86.56 86 VAL A N 1
ATOM 652 C CA . VAL A 1 86 ? -11.429 -0.527 23.337 1.00 86.56 86 VAL A CA 1
ATOM 653 C C . VAL A 1 86 ? -12.956 -0.490 23.390 1.00 86.56 86 VAL A C 1
ATOM 655 O O . VAL A 1 86 ? -13.507 -0.574 24.483 1.00 86.56 86 VAL A O 1
ATOM 658 N N . LEU A 1 87 ? -13.649 -0.424 22.251 1.00 85.38 87 LEU A N 1
ATOM 659 C CA . LEU A 1 87 ? -15.119 -0.409 22.187 1.00 85.38 87 LEU A CA 1
ATOM 660 C C . LEU A 1 87 ? -15.745 -1.641 22.854 1.00 85.38 87 LEU A C 1
ATOM 662 O O . LEU A 1 87 ? -16.656 -1.523 23.676 1.00 85.38 87 LEU A O 1
ATOM 666 N N . VAL A 1 88 ? -15.232 -2.830 22.532 1.00 82.06 88 VAL A N 1
ATOM 667 C CA . VAL A 1 88 ? -15.726 -4.092 23.096 1.00 82.06 88 VAL A CA 1
ATOM 668 C C . VAL A 1 88 ? -15.387 -4.189 24.586 1.00 82.06 88 VAL A C 1
ATOM 670 O O . VAL A 1 88 ? -16.248 -4.532 25.402 1.00 82.06 88 VAL A O 1
ATOM 673 N N . SER A 1 89 ? -14.161 -3.822 24.967 1.00 76.00 89 SER A N 1
ATOM 674 C CA . SER A 1 89 ? -13.688 -3.914 26.353 1.00 76.00 89 SER A CA 1
ATOM 675 C C . SER A 1 89 ? -14.323 -2.874 27.278 1.00 76.00 89 SER A C 1
ATOM 677 O O . SER A 1 89 ? -14.553 -3.166 28.450 1.00 76.00 89 SER A O 1
ATOM 679 N N . GLN A 1 90 ? -14.638 -1.667 26.794 1.00 63.34 90 GLN A N 1
ATOM 680 C CA . GLN A 1 90 ? -15.311 -0.632 27.589 1.00 63.34 90 GLN A CA 1
ATOM 681 C C . GLN A 1 90 ? -16.694 -1.096 28.042 1.00 63.34 90 GLN A C 1
ATOM 683 O O . GLN A 1 90 ? -17.023 -0.974 29.224 1.00 63.34 90 GLN A O 1
ATOM 688 N N . ARG A 1 91 ? -17.472 -1.701 27.132 1.00 63.03 91 ARG A N 1
ATOM 689 C CA . ARG A 1 91 ? -18.780 -2.273 27.472 1.00 63.03 91 ARG A CA 1
ATOM 690 C C . ARG A 1 91 ? -18.651 -3.339 28.561 1.00 63.03 91 ARG A C 1
ATOM 692 O O . ARG A 1 91 ? -19.417 -3.326 29.520 1.00 63.03 91 ARG A O 1
ATOM 699 N N . GLN A 1 92 ? -17.670 -4.231 28.443 1.00 60.50 92 GLN A N 1
ATOM 700 C CA . GLN A 1 92 ? -17.453 -5.306 29.417 1.00 60.50 92 GLN A CA 1
ATOM 701 C C . GLN A 1 92 ? -16.989 -4.779 30.782 1.00 60.50 92 GLN A C 1
ATOM 703 O O . GLN A 1 92 ? -17.499 -5.209 31.815 1.00 60.50 92 GLN A O 1
ATOM 708 N N . ARG A 1 93 ? -16.073 -3.804 30.809 1.00 62.56 93 ARG A N 1
ATOM 709 C CA . ARG A 1 93 ? -15.568 -3.202 32.053 1.00 62.56 93 ARG A CA 1
ATOM 710 C C . ARG A 1 93 ? -16.634 -2.411 32.802 1.00 62.56 93 ARG A C 1
ATOM 712 O O . ARG A 1 93 ? -16.704 -2.512 34.024 1.00 62.56 93 ARG A O 1
ATOM 719 N N . ALA A 1 94 ? -17.472 -1.660 32.088 1.00 64.50 94 ALA A N 1
ATOM 720 C CA . ALA A 1 94 ? -18.584 -0.934 32.695 1.00 64.50 94 ALA A CA 1
ATOM 721 C C . ALA A 1 94 ? -19.581 -1.896 33.359 1.00 64.50 94 ALA A C 1
ATOM 723 O O . ALA A 1 94 ? -19.972 -1.680 34.505 1.00 64.50 94 ALA A O 1
ATOM 724 N N . LEU A 1 95 ? -19.927 -2.997 32.683 1.00 63.41 95 LEU A N 1
ATOM 725 C CA . LEU A 1 95 ? -20.808 -4.028 33.238 1.00 63.41 95 LEU A CA 1
ATOM 726 C C . LEU A 1 95 ? -20.196 -4.710 34.471 1.00 63.41 95 LEU A C 1
ATOM 728 O O . LEU A 1 95 ? -20.877 -4.853 35.486 1.00 63.41 95 LEU A O 1
ATOM 732 N N . ALA A 1 96 ? -18.906 -5.055 34.424 1.00 68.81 96 ALA A N 1
ATOM 733 C CA . ALA A 1 96 ? -18.206 -5.659 35.559 1.00 68.81 96 ALA A CA 1
ATOM 734 C C . ALA A 1 96 ? -18.164 -4.730 36.789 1.00 68.81 96 ALA A C 1
ATOM 736 O O . ALA A 1 96 ? -18.387 -5.175 37.917 1.00 68.81 96 ALA A O 1
ATOM 737 N N . LEU A 1 97 ? -17.940 -3.425 36.583 1.00 73.06 97 LEU A N 1
ATOM 738 C CA . LEU A 1 97 ? -17.929 -2.438 37.666 1.00 73.06 97 LEU A CA 1
ATOM 739 C C . LEU A 1 97 ? -19.323 -2.263 38.289 1.00 73.06 97 LEU A C 1
ATOM 741 O O . LEU A 1 97 ? -19.449 -2.155 39.509 1.00 73.06 97 LEU A O 1
ATOM 745 N N . VAL A 1 98 ? -20.376 -2.262 37.466 1.00 66.88 98 VAL A N 1
ATOM 746 C CA . VAL A 1 98 ? -21.768 -2.187 37.936 1.00 66.88 98 VAL A CA 1
ATOM 747 C C . VAL A 1 98 ? -22.132 -3.427 38.750 1.00 66.88 98 VAL A C 1
ATOM 749 O O . VAL A 1 98 ? -22.696 -3.288 39.836 1.00 66.88 98 VAL A O 1
ATOM 752 N N . GLU A 1 99 ? -21.764 -4.630 38.303 1.00 66.75 99 GLU A N 1
ATOM 753 C CA . GLU A 1 99 ? -21.976 -5.851 39.091 1.00 66.75 99 GLU A CA 1
ATOM 754 C C . GLU A 1 99 ? -21.291 -5.781 40.459 1.00 66.75 99 GLU A C 1
ATOM 756 O O . GLU A 1 99 ? -21.914 -6.100 41.475 1.00 66.75 99 GLU A O 1
ATOM 761 N N . GLN A 1 100 ? -20.039 -5.317 40.506 1.00 68.56 100 GLN A N 1
ATOM 762 C CA . GLN A 1 100 ? -19.304 -5.159 41.759 1.00 68.56 100 GLN A CA 1
ATOM 763 C C . GLN A 1 100 ? -19.993 -4.156 42.698 1.00 68.56 100 GLN A C 1
ATOM 765 O O . GLN A 1 100 ? -20.222 -4.473 43.866 1.00 68.56 100 GLN A O 1
ATOM 770 N N . ARG A 1 101 ? -20.399 -2.983 42.191 1.00 69.81 101 ARG A N 1
ATOM 771 C CA . ARG A 1 101 ? -21.124 -1.963 42.973 1.00 69.81 101 ARG A CA 1
ATOM 772 C C . ARG A 1 101 ? -22.475 -2.460 43.475 1.00 69.81 101 ARG A C 1
ATOM 774 O O . ARG A 1 101 ? -22.858 -2.155 44.599 1.00 69.81 101 ARG A O 1
ATOM 781 N N . THR A 1 102 ? -23.180 -3.257 42.676 1.00 70.81 102 THR A N 1
ATOM 782 C CA . THR A 1 102 ? -24.483 -3.811 43.063 1.00 70.81 102 THR A CA 1
ATOM 783 C C . THR A 1 102 ? -24.332 -4.870 44.157 1.00 70.81 102 THR A C 1
ATOM 785 O O . THR A 1 102 ? -25.142 -4.912 45.082 1.00 70.81 102 THR A O 1
ATOM 788 N N . ARG A 1 103 ? -23.283 -5.707 44.096 1.00 68.44 103 ARG A N 1
ATOM 789 C CA . ARG A 1 103 ? -22.958 -6.659 45.175 1.00 68.44 103 ARG A CA 1
ATOM 790 C C . ARG A 1 103 ? -22.584 -5.931 46.469 1.00 68.44 103 ARG A C 1
ATOM 792 O O . ARG A 1 103 ? -23.089 -6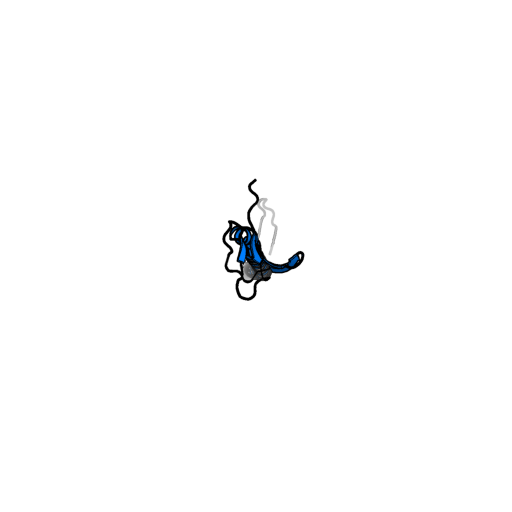.293 47.527 1.00 68.44 103 ARG A O 1
ATOM 799 N N . GLU A 1 104 ? -21.769 -4.880 46.378 1.00 72.44 104 GLU A N 1
ATOM 800 C CA . GLU A 1 104 ? -21.367 -4.067 47.533 1.00 72.44 104 GLU A CA 1
ATOM 801 C C . GLU A 1 104 ? -22.568 -3.357 48.185 1.00 72.44 104 GLU A C 1
ATOM 803 O O . GLU A 1 104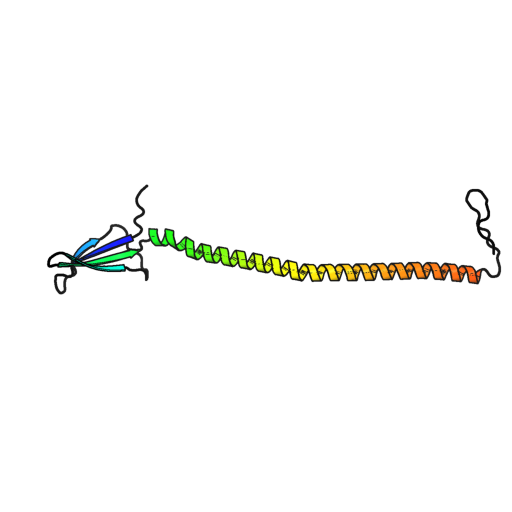 ? -22.728 -3.403 49.405 1.00 72.44 104 GLU A O 1
ATOM 808 N N . LEU A 1 105 ? -23.462 -2.767 47.381 1.00 71.25 105 LEU A N 1
ATOM 809 C CA . LEU A 1 105 ? -24.687 -2.123 47.869 1.00 71.25 105 LEU A CA 1
ATOM 810 C C . LEU A 1 105 ? -25.621 -3.111 48.575 1.00 71.25 105 LEU A C 1
ATOM 812 O O . LEU A 1 105 ? -26.101 -2.811 49.666 1.00 71.25 105 LEU A O 1
ATOM 816 N N . ARG A 1 106 ? -25.836 -4.302 48.001 1.00 68.25 106 ARG A N 1
ATOM 817 C CA . ARG A 1 106 ? -26.679 -5.340 48.620 1.00 68.25 106 ARG A CA 1
ATOM 818 C C . ARG A 1 106 ? -26.121 -5.811 49.961 1.00 68.25 106 ARG A C 1
ATOM 820 O O . ARG A 1 106 ? -26.884 -5.957 50.910 1.00 68.25 106 ARG A O 1
ATOM 827 N N . SER A 1 107 ? -24.801 -5.979 50.061 1.00 69.62 107 SER A N 1
ATOM 828 C CA . SER A 1 107 ? -24.144 -6.360 51.318 1.00 69.62 107 SER A CA 1
ATOM 829 C C . SER A 1 107 ? -24.368 -5.317 52.415 1.00 69.62 107 SER A C 1
ATOM 831 O O . SER A 1 107 ? -24.722 -5.675 53.536 1.00 69.62 107 SER A O 1
ATOM 833 N N . ARG A 1 108 ? -24.221 -4.024 52.093 1.00 63.78 108 ARG A N 1
ATOM 834 C CA . ARG A 1 108 ? -24.454 -2.932 53.054 1.00 63.78 108 ARG A CA 1
ATOM 835 C C . ARG A 1 108 ? -25.929 -2.779 53.422 1.00 63.78 108 ARG A C 1
ATOM 837 O O . ARG A 1 108 ? -26.243 -2.502 54.573 1.00 63.78 108 ARG A O 1
ATOM 844 N N . GLU A 1 109 ? -26.844 -2.984 52.475 1.00 67.50 109 GLU A N 1
ATOM 845 C CA . GLU A 1 109 ? -28.286 -2.984 52.753 1.00 67.50 109 GLU A CA 1
ATOM 846 C C . GLU A 1 109 ? -28.672 -4.132 53.701 1.00 67.50 109 GLU A C 1
ATOM 848 O O . GLU A 1 109 ? -29.477 -3.941 54.612 1.00 67.50 109 GLU A O 1
ATOM 853 N N . GLN A 1 110 ? -28.069 -5.314 53.541 1.00 70.62 110 GLN A N 1
ATOM 854 C CA . GLN A 1 110 ? -28.266 -6.442 54.456 1.00 70.62 110 GLN A CA 1
ATOM 855 C C . GLN A 1 110 ? -27.670 -6.193 55.843 1.00 70.62 110 GLN A C 1
ATOM 857 O O . GLN A 1 110 ? -28.316 -6.524 56.834 1.00 70.62 110 GLN A O 1
ATOM 862 N N . GLU A 1 111 ? -26.504 -5.558 55.934 1.00 66.75 111 GLU A N 1
ATOM 863 C CA . GLU A 1 111 ? -25.905 -5.161 57.213 1.00 66.75 111 GLU A CA 1
ATOM 864 C C . GLU A 1 111 ? -26.772 -4.122 57.948 1.00 66.75 111 GLU A C 1
ATOM 866 O O . GLU A 1 111 ? -27.078 -4.286 59.130 1.00 66.75 111 GLU A O 1
ATOM 871 N N . LEU A 1 112 ? -27.279 -3.113 57.229 1.00 61.56 112 LEU A N 1
ATOM 872 C CA . LEU A 1 112 ? -28.210 -2.113 57.766 1.00 61.56 112 LEU A CA 1
ATOM 873 C C . LEU A 1 112 ? -29.549 -2.725 58.198 1.00 61.56 112 LEU A C 1
ATOM 875 O O . LEU A 1 112 ? -30.132 -2.314 59.198 1.00 61.56 112 LEU A O 1
ATOM 879 N N . ARG A 1 113 ? -30.050 -3.734 57.480 1.00 61.94 113 ARG A N 1
ATOM 880 C CA . ARG A 1 113 ? -31.252 -4.474 57.898 1.00 61.94 113 ARG A CA 1
ATOM 881 C C . ARG A 1 113 ? -30.992 -5.363 59.114 1.00 61.94 113 ARG A C 1
ATOM 883 O O . ARG A 1 113 ? -31.874 -5.490 59.962 1.00 61.94 113 ARG A O 1
ATOM 890 N N . GLY A 1 114 ? -29.795 -5.933 59.228 1.00 61.97 114 GLY A N 1
ATOM 891 C CA . GLY A 1 114 ? -29.362 -6.708 60.389 1.00 61.97 114 GLY A CA 1
ATOM 892 C C . GLY A 1 114 ? -29.320 -5.865 61.663 1.00 61.97 114 GLY A C 1
ATOM 893 O O . GLY A 1 114 ? -29.915 -6.251 62.669 1.00 61.97 114 GLY A O 1
ATOM 894 N N . THR A 1 115 ? -28.723 -4.671 61.601 1.00 59.69 115 THR A N 1
ATOM 895 C CA . THR A 1 115 ? -28.687 -3.740 62.745 1.00 59.69 115 THR A CA 1
ATOM 896 C C . THR A 1 115 ? -30.085 -3.256 63.134 1.00 59.69 115 THR A C 1
ATOM 898 O O . THR A 1 115 ? -30.409 -3.184 64.321 1.00 59.69 115 THR A O 1
ATOM 901 N N . HIS A 1 116 ? -30.968 -3.024 62.156 1.00 53.72 116 HIS A N 1
ATOM 902 C CA . HIS A 1 116 ? -32.357 -2.641 62.421 1.00 53.72 116 HIS A CA 1
ATOM 903 C C . HIS A 1 116 ? -33.176 -3.771 63.073 1.00 53.72 116 HIS A C 1
ATOM 905 O O . HIS A 1 116 ? -33.972 -3.528 63.982 1.00 53.72 116 HIS A O 1
ATOM 911 N N . SER A 1 117 ? -32.953 -5.026 62.666 1.00 57.75 117 SER A N 1
ATOM 912 C CA . SER A 1 117 ? -33.560 -6.198 63.312 1.00 57.75 117 SER A CA 1
ATOM 913 C C . SER A 1 117 ? -33.048 -6.396 64.741 1.00 57.75 117 SER A C 1
ATOM 915 O O . SER A 1 117 ? -33.810 -6.801 65.619 1.00 57.75 117 SER A O 1
ATOM 917 N N . GLN A 1 118 ? -31.774 -6.091 64.994 1.00 58.69 118 GLN A N 1
ATOM 918 C CA . GLN A 1 118 ? -31.158 -6.223 66.311 1.00 58.69 118 GLN A CA 1
ATOM 919 C C . GLN A 1 118 ? -31.726 -5.203 67.306 1.00 58.69 118 GLN A C 1
ATOM 921 O O . GLN A 1 118 ? -32.075 -5.579 68.422 1.00 58.69 118 GLN A O 1
ATOM 926 N N . LEU A 1 119 ? -31.950 -3.956 66.877 1.00 58.69 119 LEU A N 1
ATOM 927 C CA . LEU A 1 119 ? -32.653 -2.953 67.685 1.00 58.69 119 LEU A CA 1
ATOM 928 C C . LEU A 1 119 ? -34.084 -3.395 68.018 1.00 58.69 119 LEU A C 1
ATOM 930 O O . LEU A 1 119 ? -34.509 -3.277 69.163 1.00 58.69 119 LEU A O 1
ATOM 934 N N . ARG A 1 120 ? -34.806 -3.988 67.059 1.00 58.69 120 ARG A N 1
ATOM 935 C CA . ARG A 1 120 ? -36.167 -4.502 67.288 1.00 58.69 120 ARG A CA 1
ATOM 936 C C . ARG A 1 120 ? -36.200 -5.713 68.228 1.00 58.69 120 ARG A C 1
ATOM 938 O O . ARG A 1 120 ? -37.126 -5.842 69.021 1.00 58.69 120 ARG A O 1
ATOM 945 N N . SER A 1 121 ? -35.187 -6.578 68.167 1.00 57.97 121 SER A N 1
ATOM 946 C CA . SER A 1 121 ? -35.019 -7.704 69.095 1.00 57.97 121 SER A CA 1
ATOM 947 C C . SER A 1 121 ? -34.681 -7.238 70.513 1.00 57.97 121 SER A C 1
ATOM 949 O O . SER A 1 121 ? -35.176 -7.827 71.467 1.00 57.97 121 SER A O 1
ATOM 951 N N . VAL A 1 122 ? -33.877 -6.178 70.660 1.00 61.34 122 VAL A N 1
ATOM 952 C CA . VAL A 1 122 ? -33.572 -5.561 71.962 1.00 61.34 122 VAL A CA 1
ATOM 953 C C . VAL A 1 122 ? -34.806 -4.855 72.533 1.00 61.34 122 VAL A C 1
ATOM 955 O O . VAL A 1 122 ? -35.117 -5.042 73.704 1.00 61.34 122 VAL A O 1
ATOM 958 N N . LEU A 1 123 ? -35.567 -4.131 71.704 1.00 58.09 123 LEU A N 1
ATOM 959 C CA . LEU A 1 123 ? -36.842 -3.509 72.091 1.00 58.09 123 LEU A CA 1
ATOM 960 C C . LEU A 1 123 ? -37.896 -4.542 72.523 1.00 58.09 123 LEU A C 1
ATOM 962 O O . LEU A 1 123 ? -38.607 -4.308 73.492 1.00 58.09 123 LEU A O 1
ATOM 966 N N . ASN A 1 124 ? -37.971 -5.704 71.866 1.00 49.72 124 ASN A N 1
ATOM 967 C CA . ASN A 1 124 ? -38.869 -6.784 72.292 1.00 49.72 124 ASN A CA 1
ATOM 968 C C . ASN A 1 124 ? -38.379 -7.514 73.554 1.00 49.72 124 ASN A C 1
ATOM 970 O O . ASN A 1 124 ? -39.205 -7.914 74.371 1.00 49.72 124 ASN A O 1
ATOM 974 N N . ALA A 1 125 ? -37.063 -7.675 73.739 1.00 52.31 125 ALA A N 1
ATOM 975 C CA . ALA A 1 125 ? -36.491 -8.255 74.958 1.00 52.31 125 ALA A CA 1
ATOM 976 C C . ALA A 1 125 ? -36.650 -7.338 76.188 1.00 52.31 125 ALA A C 1
ATOM 978 O O . ALA A 1 125 ? -36.608 -7.814 77.319 1.00 52.31 125 ALA A O 1
ATOM 979 N N . ALA A 1 126 ? -36.871 -6.038 75.977 1.00 47.03 126 ALA A N 1
ATOM 980 C CA . ALA A 1 126 ? -37.045 -5.031 77.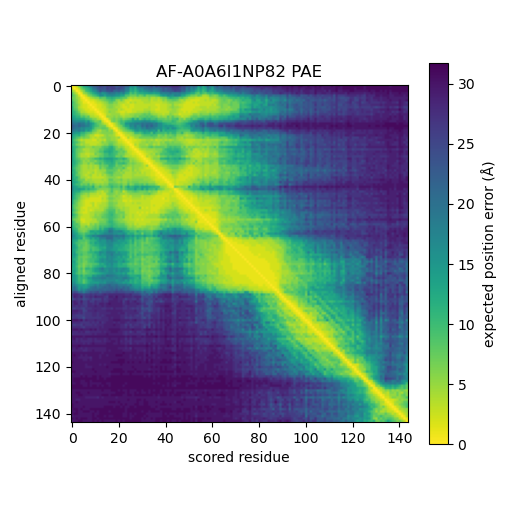020 1.00 47.03 126 ALA A CA 1
ATOM 981 C C . ALA A 1 126 ? -38.484 -4.926 77.564 1.00 47.03 126 ALA A C 1
ATOM 983 O O . ALA A 1 126 ? -38.868 -3.889 78.093 1.00 47.03 126 ALA A O 1
ATOM 984 N N . THR A 1 127 ? -39.286 -5.992 77.521 1.00 51.50 127 THR A N 1
ATOM 985 C CA . THR A 1 127 ? -40.630 -6.011 78.138 1.00 51.50 127 THR A CA 1
ATOM 986 C C . THR A 1 127 ? -40.611 -6.016 79.681 1.00 51.50 127 THR A C 1
ATOM 988 O O . THR A 1 127 ? -41.640 -6.268 80.303 1.00 51.50 127 THR A O 1
ATOM 991 N N . GLN A 1 128 ? -39.473 -5.716 80.327 1.00 48.50 128 GLN A N 1
ATOM 992 C CA . GLN A 1 128 ? -39.348 -5.703 81.792 1.00 48.50 128 GLN A CA 1
ATOM 993 C C . GLN A 1 128 ? -38.382 -4.660 82.394 1.00 48.50 128 GLN A C 1
ATOM 995 O O . GLN A 1 128 ? -38.110 -4.729 83.591 1.00 48.50 128 GLN A O 1
ATOM 1000 N N . VAL A 1 129 ? -37.887 -3.673 81.630 1.00 50.22 129 VAL A N 1
ATOM 1001 C CA . VAL A 1 129 ? -37.105 -2.542 82.181 1.00 50.22 129 VAL A CA 1
ATOM 1002 C C . VAL A 1 129 ? -37.403 -1.267 81.384 1.00 50.22 129 VAL A C 1
ATOM 1004 O O . VAL A 1 129 ? -37.212 -1.251 80.172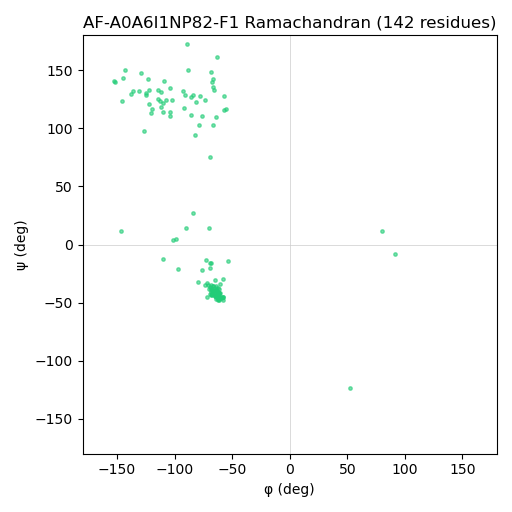 1.00 50.22 129 VAL A O 1
ATOM 1007 N N . ALA A 1 130 ? -37.845 -0.201 82.059 1.00 52.59 130 ALA A N 1
ATOM 1008 C CA . ALA A 1 130 ? -38.089 1.105 81.440 1.00 52.59 130 ALA A CA 1
ATOM 1009 C C . ALA A 1 130 ? -36.773 1.734 80.944 1.00 52.59 130 ALA A C 1
ATOM 1011 O O . ALA A 1 130 ? -35.787 1.774 81.686 1.00 52.59 130 ALA A O 1
ATOM 1012 N N . ILE A 1 131 ? -36.753 2.249 79.708 1.00 57.25 131 ILE A N 1
ATOM 1013 C CA . ILE A 1 131 ? -35.573 2.908 79.119 1.00 57.25 131 ILE A CA 1
ATOM 1014 C C . ILE A 1 131 ? -35.845 4.408 78.991 1.00 57.25 131 ILE A C 1
ATOM 1016 O O . ILE A 1 131 ? -36.774 4.825 78.304 1.00 57.25 131 ILE A O 1
ATOM 1020 N N . ILE A 1 132 ? -34.992 5.222 79.619 1.00 54.44 132 ILE A N 1
ATOM 1021 C CA . ILE A 1 132 ? -35.000 6.683 79.493 1.00 54.44 132 ILE A CA 1
ATOM 1022 C C . ILE A 1 132 ? -33.733 7.098 78.747 1.00 54.44 132 ILE A C 1
ATOM 1024 O O . ILE A 1 132 ? -32.623 6.873 79.230 1.00 54.44 132 ILE A O 1
ATOM 1028 N N . ALA A 1 133 ? -33.900 7.719 77.581 1.00 59.19 133 ALA A N 1
ATOM 1029 C CA . ALA A 1 133 ? -32.812 8.373 76.862 1.00 59.19 133 ALA A CA 1
ATOM 1030 C C . ALA A 1 133 ? -32.896 9.892 77.078 1.00 59.19 133 ALA A C 1
ATOM 1032 O O . ALA A 1 133 ? -33.932 10.508 76.810 1.00 59.19 133 ALA A O 1
ATOM 1033 N N . THR A 1 134 ? -31.808 10.491 77.564 1.00 57.97 134 THR A N 1
ATOM 1034 C CA . THR A 1 134 ? -31.651 11.942 77.714 1.00 57.97 134 THR A CA 1
ATOM 1035 C C . THR A 1 134 ? -30.647 12.486 76.703 1.00 57.97 134 THR A C 1
ATOM 1037 O O . THR A 1 134 ? -29.617 11.872 76.426 1.00 57.97 134 THR A O 1
ATOM 1040 N N . ASP A 1 135 ? -30.946 13.659 76.145 1.00 68.12 135 ASP A N 1
ATOM 1041 C CA . ASP A 1 135 ? -29.955 14.478 75.439 1.00 68.12 135 ASP A CA 1
ATOM 1042 C C . ASP A 1 135 ? -28.843 14.914 76.419 1.00 68.12 135 ASP A C 1
ATOM 1044 O O . ASP A 1 135 ? -29.039 14.942 77.635 1.00 68.12 135 ASP A O 1
ATOM 1048 N N . LEU A 1 136 ? -27.690 15.332 75.897 1.00 68.31 136 LEU A N 1
ATOM 1049 C CA . LEU A 1 136 ? -26.552 15.917 76.621 1.00 68.31 136 LEU A CA 1
ATOM 1050 C C . LEU A 1 136 ? -26.940 17.122 77.503 1.00 68.31 136 LEU A C 1
ATOM 1052 O O . LEU A 1 136 ? -26.160 17.549 78.350 1.00 68.31 136 LEU A O 1
ATOM 1056 N N . ARG A 1 137 ? -28.143 17.675 77.306 1.00 60.47 137 ARG A N 1
ATOM 1057 C CA . ARG A 1 137 ? -28.744 18.766 78.090 1.00 60.47 137 ARG A CA 1
ATOM 1058 C C . ARG A 1 137 ? -29.739 18.289 79.157 1.00 60.47 137 ARG A C 1
ATOM 1060 O O . ARG A 1 137 ? -30.382 19.116 79.793 1.00 60.47 137 ARG A O 1
ATOM 1067 N N . GLY A 1 138 ? -29.889 16.978 79.345 1.00 57.41 138 GLY A N 1
ATOM 1068 C CA . GLY A 1 138 ? -30.752 16.375 80.366 1.00 57.41 138 GLY A CA 1
ATOM 1069 C C . GLY A 1 138 ? -32.242 16.308 80.014 1.00 57.41 138 GLY A C 1
ATOM 1070 O O . GLY A 1 138 ? -33.051 16.012 80.887 1.00 57.41 138 GLY A O 1
ATOM 1071 N N . VAL A 1 139 ? -32.627 16.567 78.759 1.00 65.56 139 VAL A N 1
ATOM 1072 C CA . VAL A 1 139 ? -34.032 16.516 78.311 1.00 65.56 139 VAL A CA 1
ATOM 1073 C C . VAL A 1 139 ? -34.369 15.114 77.797 1.00 65.56 139 VAL A C 1
ATOM 1075 O O . VAL A 1 139 ? -33.645 14.575 76.960 1.00 65.56 139 VAL A O 1
ATOM 1078 N N . ILE A 1 140 ? -35.457 14.522 78.301 1.00 57.00 140 ILE A N 1
ATOM 1079 C CA . ILE A 1 140 ? -35.921 13.172 77.936 1.00 57.00 140 ILE A CA 1
ATOM 1080 C C . ILE A 1 140 ? -36.532 13.200 76.530 1.00 57.00 140 ILE A C 1
ATOM 1082 O O . ILE A 1 140 ? -37.457 13.972 76.281 1.00 57.00 140 ILE A O 1
ATOM 1086 N N . SER A 1 141 ? -36.036 12.358 75.619 1.00 61.00 141 SER A N 1
ATOM 1087 C CA . SER A 1 141 ? -36.462 12.347 74.209 1.00 61.00 141 SER A CA 1
ATOM 1088 C C . SER A 1 141 ? -37.276 11.113 73.797 1.00 61.00 141 SER A C 1
ATOM 1090 O O . SER A 1 141 ? -37.887 11.120 72.730 1.00 61.00 141 SER A O 1
ATOM 1092 N N . THR A 1 142 ? -37.331 10.049 74.606 1.00 51.94 142 THR A N 1
ATOM 1093 C CA . THR A 1 142 ? -38.166 8.856 74.354 1.00 51.94 142 THR A CA 1
ATOM 1094 C C . THR A 1 142 ? -38.535 8.168 75.672 1.00 51.94 142 THR A C 1
ATOM 1096 O O . THR A 1 142 ? -37.702 8.094 76.575 1.00 51.94 142 THR A O 1
ATOM 1099 N N . PHE A 1 143 ? -39.776 7.678 75.772 1.00 44.84 143 PHE A N 1
ATOM 1100 C CA . PHE A 1 143 ? -40.321 6.943 76.919 1.00 44.84 143 PHE A CA 1
ATOM 1101 C C . PHE A 1 143 ? -41.117 5.720 76.429 1.00 44.84 143 PHE A C 1
ATOM 1103 O O . PHE A 1 143 ? -41.940 5.866 75.520 1.00 44.84 143 PHE A O 1
ATOM 1110 N N . ASN A 1 144 ? -40.865 4.545 77.019 1.00 50.16 144 ASN A N 1
ATOM 1111 C CA . ASN A 1 144 ? -41.696 3.337 76.934 1.00 50.16 144 ASN A CA 1
ATOM 1112 C C . ASN A 1 144 ? -41.598 2.573 78.260 1.00 50.16 144 ASN A C 1
ATOM 1114 O O . ASN A 1 144 ? -40.444 2.337 78.698 1.00 50.16 144 ASN A O 1
#

pLDDT: mean 74.47, std 14.28, range [40.28, 98.31]

Secondary structure (DSSP, 8-state):
------EEEEEEE-SSTT--EEEEE-SSPBP--S--EEEEEEETTEEEEEEEEEBHHHHHHHHHHHHHHHHHHHHHHHHHHHHHHHHHHHHHHHHHHHHHHHHHHHHHHHHHHHHHHHHHHHHHHTTTS--EEE-TTS-EEEE-

Mean predicted aligned error: 17.89 Å

Sequence (144 aa):
TAASDNLSVRILDLSVEGQHEVMYESSNPPVTSHLSASRLLRLADRDYQVQIRPSAAFLHANHSSLTSLVILGSLLSLLLSALLYVLVSQRQRALALVEQRTRELRSREQELRGTHSQLRSVLNAATQVAIIATDLRGVISTFN

Solvent-accessible surface area (backbone atoms only — not comparable to full-atom values): 8251 Å² total; per-residue (Å²): 128,82,80,76,66,32,63,15,44,37,33,31,39,58,66,45,92,93,50,75,46,76,78,43,69,50,94,48,64,64,49,98,61,93,62,67,50,76,46,81,45,79,56,90,97,35,40,31,39,40,37,38,28,41,10,64,58,33,50,63,70,54,48,56,57,59,55,47,52,53,52,52,52,51,52,51,50,51,53,50,50,51,51,51,49,48,60,59,46,50,57,52,52,54,52,54,50,50,53,52,52,50,53,53,50,52,53,51,52,50,51,55,50,48,55,54,51,48,54,53,52,51,60,63,70,42,82,83,57,78,56,79,47,60,48,100,85,71,49,76,78,52,82,99